Protein AF-A0A0C2RN38-F1 (afdb_monomer)

pLDDT: mean 84.61, std 9.12, range [52.72, 96.19]

Secondary structure (DSSP, 8-state):
--TT-------------SS------TT---S------HHHHTT-TT--HHHHHHHHHHT--

Organism: NCBI:txid135826

Mean predicted aligned error: 6.17 Å

Structure (mmCIF, N/CA/C/O backbone):
data_AF-A0A0C2RN38-F1
#
_entry.id   AF-A0A0C2RN38-F1
#
loop_
_atom_site.group_PDB
_atom_site.id
_atom_site.type_symbol
_atom_site.label_atom_id
_atom_site.label_alt_id
_atom_site.label_comp_id
_atom_site.label_asym_id
_atom_site.label_entity_id
_atom_site.label_seq_id
_atom_site.pdbx_PDB_ins_code
_atom_site.Cartn_x
_atom_site.Cartn_y
_atom_site.Cartn_z
_atom_site.occupancy
_atom_site.B_iso_or_equiv
_atom_site.auth_seq_id
_atom_site.auth_comp_id
_atom_site.auth_asym_id
_atom_site.auth_atom_id
_atom_site.pdbx_PDB_model_num
ATOM 1 N N . MET A 1 1 ? -15.808 -3.716 0.612 1.00 52.72 1 MET A N 1
ATOM 2 C CA . MET A 1 1 ? -16.616 -4.894 0.225 1.00 52.72 1 MET A CA 1
ATOM 3 C C . MET A 1 1 ? -17.681 -4.556 -0.815 1.00 52.72 1 MET A C 1
ATOM 5 O O . MET A 1 1 ? -18.665 -3.893 -0.494 1.00 52.72 1 MET A O 1
ATOM 9 N N . ILE A 1 2 ? -17.534 -5.078 -2.035 1.00 54.91 2 ILE A N 1
ATOM 10 C CA . ILE A 1 2 ? -18.701 -5.432 -2.857 1.00 54.91 2 ILE A CA 1
ATOM 11 C C . ILE A 1 2 ? -19.368 -6.580 -2.090 1.00 54.91 2 ILE A C 1
ATOM 13 O O . ILE A 1 2 ? -18.747 -7.621 -1.910 1.00 54.91 2 ILE A O 1
ATOM 17 N N . LYS A 1 3 ? -20.555 -6.351 -1.521 1.00 59.81 3 LYS A N 1
ATOM 18 C CA . LYS A 1 3 ? -21.143 -7.139 -0.412 1.00 59.81 3 LYS A CA 1
ATOM 19 C C . LYS A 1 3 ? -21.417 -8.633 -0.696 1.00 59.81 3 LYS A C 1
ATOM 21 O O . LYS A 1 3 ? -21.935 -9.313 0.181 1.00 59.81 3 LYS A O 1
ATOM 26 N N . GLU A 1 4 ? -21.067 -9.148 -1.872 1.00 71.88 4 GLU A N 1
ATOM 27 C CA . GLU A 1 4 ? -21.423 -10.496 -2.340 1.00 71.88 4 GLU A CA 1
ATOM 28 C C . GLU A 1 4 ? -20.235 -11.314 -2.877 1.00 71.88 4 GLU A C 1
ATOM 30 O O . GLU A 1 4 ? -20.434 -12.413 -3.387 1.00 71.88 4 GLU A O 1
ATOM 35 N N . ILE A 1 5 ? -18.995 -10.821 -2.761 1.00 78.38 5 ILE A N 1
ATOM 36 C CA . ILE A 1 5 ? -17.803 -11.549 -3.224 1.00 78.38 5 ILE A CA 1
ATOM 37 C C . ILE A 1 5 ? -16.921 -11.873 -2.021 1.00 78.38 5 ILE A C 1
ATOM 39 O O . ILE A 1 5 ? -16.479 -10.975 -1.305 1.00 78.38 5 ILE A O 1
ATOM 43 N N . ASN A 1 6 ? -16.671 -13.164 -1.806 1.00 82.38 6 ASN A N 1
ATOM 44 C CA . ASN A 1 6 ? -15.680 -13.623 -0.842 1.00 82.38 6 ASN A CA 1
ATOM 45 C C . ASN A 1 6 ? -14.287 -13.448 -1.462 1.00 82.38 6 ASN A C 1
ATOM 47 O O . ASN A 1 6 ? -14.012 -14.010 -2.522 1.00 82.38 6 ASN A O 1
ATOM 51 N N . VAL A 1 7 ? -13.453 -12.622 -0.835 1.00 82.38 7 VAL A N 1
ATOM 52 C CA . VAL A 1 7 ? -12.110 -12.285 -1.313 1.00 82.38 7 VAL A CA 1
ATOM 53 C C . VAL A 1 7 ? -11.117 -12.569 -0.197 1.00 82.38 7 VAL A C 1
ATOM 55 O O . VAL A 1 7 ? -11.361 -12.222 0.958 1.00 82.38 7 VAL A O 1
ATOM 58 N N . GLU A 1 8 ? -9.993 -13.174 -0.561 1.00 87.19 8 GLU A N 1
ATOM 59 C CA . GLU A 1 8 ? -8.852 -13.395 0.319 1.00 87.19 8 GLU A CA 1
ATOM 60 C C . GLU A 1 8 ? -7.646 -12.615 -0.218 1.00 87.19 8 GLU A C 1
ATOM 62 O O . GLU A 1 8 ? -7.297 -12.728 -1.396 1.00 87.19 8 GLU A O 1
ATOM 67 N N . THR A 1 9 ? -7.009 -11.827 0.651 1.00 86.38 9 THR A N 1
ATOM 68 C CA . THR A 1 9 ? -5.866 -10.972 0.303 1.00 86.38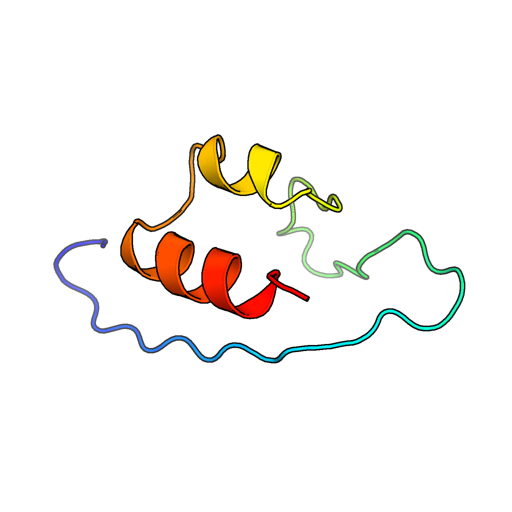 9 THR A CA 1
ATOM 69 C C . THR A 1 9 ? -4.627 -11.412 1.076 1.00 86.38 9 THR A C 1
ATOM 71 O O . THR A 1 9 ? -4.668 -11.573 2.294 1.00 86.38 9 THR A O 1
ATOM 74 N N . HIS A 1 10 ? -3.499 -11.551 0.377 1.00 90.19 10 HIS A N 1
ATOM 75 C CA . HIS A 1 10 ? -2.205 -11.897 0.966 1.00 90.19 10 HIS A CA 1
ATOM 76 C C . HIS A 1 10 ? -1.210 -10.741 0.809 1.00 90.19 10 HIS A C 1
ATOM 78 O O . HIS A 1 10 ? -0.965 -10.276 -0.303 1.00 90.19 10 HIS A O 1
ATOM 84 N N . TYR A 1 11 ? -0.596 -10.314 1.915 1.00 89.56 11 TYR A N 1
ATOM 85 C CA . TYR A 1 11 ? 0.402 -9.242 1.932 1.00 89.56 11 TYR A CA 1
ATOM 86 C C . TYR A 1 11 ? 1.820 -9.795 2.064 1.00 89.56 11 TYR A C 1
ATOM 88 O O . TYR A 1 11 ? 2.091 -10.654 2.902 1.00 89.56 11 TYR A O 1
ATOM 96 N N . PHE A 1 12 ? 2.750 -9.234 1.289 1.00 90.38 12 PHE A N 1
ATOM 97 C CA . PHE A 1 12 ? 4.173 -9.553 1.368 1.00 90.38 12 PHE A CA 1
ATOM 98 C C . PHE A 1 12 ? 4.972 -8.303 1.722 1.00 90.38 12 PHE A C 1
ATOM 100 O O . PHE A 1 12 ? 4.978 -7.315 0.986 1.00 90.38 12 PHE A O 1
ATOM 107 N N . LYS A 1 13 ? 5.688 -8.353 2.847 1.00 90.62 13 LYS A N 1
ATOM 108 C CA . LYS A 1 13 ? 6.615 -7.292 3.237 1.00 90.62 13 LYS A CA 1
ATOM 109 C C . LYS A 1 13 ? 7.896 -7.421 2.426 1.00 90.62 13 LYS A C 1
ATOM 111 O O . LYS A 1 13 ? 8.633 -8.395 2.564 1.00 90.62 13 LYS A O 1
ATOM 116 N N . VAL A 1 14 ? 8.171 -6.423 1.595 1.00 87.25 14 VAL A N 1
ATOM 117 C CA . VAL A 1 14 ? 9.340 -6.404 0.712 1.00 87.25 14 VAL A CA 1
ATOM 118 C C . VAL A 1 14 ? 10.244 -5.218 1.019 1.00 87.25 14 VAL A C 1
ATOM 120 O O . VAL A 1 14 ? 9.815 -4.196 1.554 1.00 87.25 14 VAL A O 1
ATOM 123 N N . LYS A 1 15 ? 11.517 -5.343 0.647 1.00 87.50 15 LYS A N 1
ATOM 124 C CA . LYS A 1 15 ? 12.473 -4.237 0.649 1.00 87.50 15 LYS A CA 1
ATOM 125 C C . LYS A 1 15 ? 12.739 -3.829 -0.793 1.00 87.50 15 LYS A C 1
ATOM 127 O O . LYS A 1 15 ? 13.148 -4.666 -1.594 1.00 87.50 15 LYS A O 1
ATOM 132 N N . LYS A 1 16 ? 12.557 -2.545 -1.116 1.00 83.31 16 LYS A N 1
ATOM 133 C CA . LYS A 1 16 ? 12.963 -2.012 -2.420 1.00 83.31 16 LYS A CA 1
ATOM 134 C C . LYS A 1 16 ? 14.477 -2.179 -2.584 1.00 83.31 16 LYS A C 1
ATOM 136 O O . LYS A 1 16 ? 15.246 -1.749 -1.724 1.00 83.31 16 LYS A O 1
ATOM 141 N N . ILE A 1 17 ? 14.888 -2.773 -3.699 1.00 87.62 17 ILE A N 1
ATOM 142 C CA . ILE A 1 17 ? 16.287 -2.868 -4.122 1.00 87.62 17 ILE A CA 1
ATOM 143 C C . ILE A 1 17 ? 16.467 -2.149 -5.462 1.00 87.62 17 ILE A C 1
ATOM 145 O O . ILE A 1 17 ? 15.575 -2.163 -6.308 1.00 87.62 17 ILE A O 1
ATOM 149 N N . GLY A 1 18 ? 17.621 -1.511 -5.653 1.00 85.81 18 GLY A N 1
ATOM 150 C CA . GLY A 1 18 ? 17.946 -0.786 -6.882 1.00 85.81 18 GLY A CA 1
ATOM 151 C C . GLY A 1 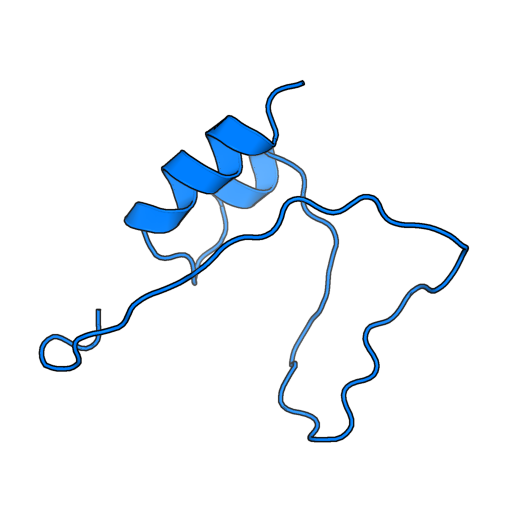18 ? 17.235 0.565 -7.047 1.00 85.81 18 GLY A C 1
ATOM 152 O O . GLY A 1 18 ? 16.579 1.079 -6.138 1.00 85.81 18 GLY A O 1
ATOM 153 N N . ASN A 1 19 ? 17.399 1.144 -8.240 1.00 81.12 19 ASN A N 1
ATOM 154 C CA . ASN A 1 19 ? 17.019 2.528 -8.547 1.00 81.12 19 ASN A CA 1
ATOM 155 C C . ASN A 1 19 ? 15.774 2.648 -9.433 1.00 81.12 19 ASN A C 1
ATOM 157 O O . ASN A 1 19 ? 15.453 3.758 -9.846 1.00 81.12 19 ASN A O 1
ATOM 161 N N . SER A 1 20 ? 15.078 1.543 -9.741 1.00 78.31 20 SER A N 1
ATOM 162 C CA . SER A 1 20 ? 13.848 1.632 -10.535 1.00 78.31 20 SER A CA 1
ATOM 163 C C . SER A 1 20 ? 12.859 2.578 -9.851 1.00 78.31 20 SER A C 1
ATOM 165 O O . SER A 1 20 ? 12.619 2.498 -8.637 1.00 78.31 20 SER A O 1
ATOM 167 N N . CYS A 1 21 ? 12.325 3.506 -10.637 1.00 67.44 21 CYS A N 1
ATOM 168 C CA . CYS A 1 21 ? 11.294 4.439 -10.206 1.00 67.44 21 CYS A CA 1
ATOM 169 C C . CYS A 1 21 ? 9.883 3.920 -10.504 1.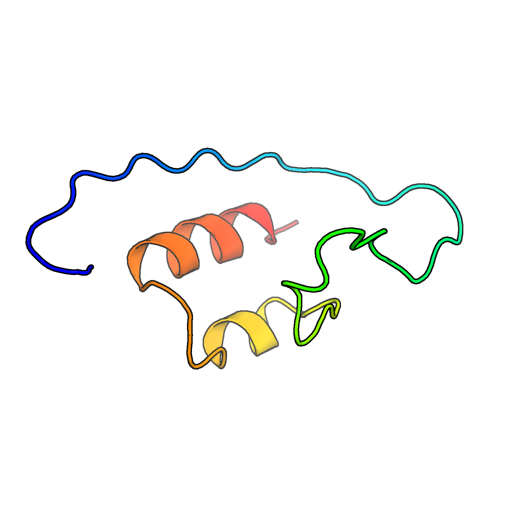00 67.44 21 CYS A C 1
ATOM 171 O O . CYS A 1 21 ? 8.930 4.590 -10.125 1.00 67.44 21 CYS A O 1
ATOM 173 N N . GLY A 1 22 ? 9.743 2.769 -11.174 1.00 71.00 22 GLY A N 1
ATOM 174 C CA . GLY A 1 22 ? 8.473 2.347 -11.760 1.00 71.00 22 GLY A CA 1
ATOM 175 C C . GLY A 1 22 ? 8.050 0.921 -11.429 1.00 71.00 22 GLY A C 1
ATOM 176 O O . GLY A 1 22 ? 8.853 0.087 -11.003 1.00 71.00 22 GLY A O 1
ATOM 177 N N . ILE A 1 23 ? 6.762 0.688 -11.664 1.00 84.06 23 ILE A N 1
ATOM 178 C CA . ILE A 1 23 ? 6.134 -0.621 -11.821 1.00 84.06 23 ILE A CA 1
ATOM 179 C C . ILE A 1 23 ? 5.998 -0.832 -13.332 1.00 84.06 23 ILE A C 1
ATOM 181 O O . ILE A 1 23 ? 5.560 0.082 -14.030 1.00 84.06 23 ILE A O 1
ATOM 185 N N . GLU A 1 24 ? 6.416 -1.987 -13.846 1.00 86.19 24 GLU A N 1
ATOM 186 C CA . GLU A 1 24 ? 6.102 -2.357 -15.228 1.00 86.19 24 GLU A CA 1
ATOM 187 C C . GLU A 1 24 ? 4.626 -2.749 -15.285 1.00 86.19 24 GLU A C 1
ATOM 189 O O . GLU A 1 24 ? 4.233 -3.757 -14.701 1.00 86.19 24 GLU A O 1
ATOM 194 N N . ASP A 1 25 ? 3.824 -1.920 -15.950 1.00 89.56 25 ASP A N 1
ATOM 195 C CA . ASP A 1 25 ? 2.372 -2.063 -16.054 1.00 89.56 25 ASP A CA 1
ATOM 196 C C . ASP A 1 25 ? 1.962 -2.371 -17.508 1.00 89.56 25 ASP A C 1
ATOM 198 O O . ASP A 1 25 ? 1.570 -1.472 -18.254 1.00 89.56 25 ASP A O 1
ATOM 202 N N . PRO A 1 26 ? 2.141 -3.617 -17.982 1.00 93.38 26 PRO A N 1
ATOM 203 C CA . PRO A 1 26 ? 1.912 -3.965 -19.384 1.00 93.38 26 PRO A CA 1
ATOM 204 C C . PRO A 1 26 ? 0.433 -3.921 -19.790 1.00 93.38 26 PRO A C 1
ATOM 206 O O . PRO A 1 26 ? 0.138 -3.747 -20.974 1.00 93.38 26 PRO A O 1
ATOM 209 N N . ASP A 1 27 ? -0.488 -4.095 -18.839 1.00 96.19 27 ASP A N 1
ATOM 210 C CA . ASP A 1 27 ? -1.932 -4.048 -19.086 1.00 96.19 27 ASP A CA 1
ATOM 211 C C . ASP A 1 27 ? -2.534 -2.643 -18.899 1.00 96.19 27 ASP A C 1
ATOM 213 O O . ASP A 1 27 ? -3.665 -2.411 -19.328 1.00 96.19 27 ASP A O 1
ATOM 217 N N . ASN A 1 28 ? -1.739 -1.684 -18.407 1.00 92.19 28 ASN A N 1
ATOM 218 C CA . ASN A 1 28 ? -2.117 -0.287 -18.178 1.00 92.19 28 ASN A CA 1
ATOM 219 C C . ASN A 1 28 ? -3.295 -0.133 -17.200 1.00 92.19 28 ASN A C 1
ATOM 221 O O . ASN A 1 28 ? -4.115 0.777 -17.353 1.00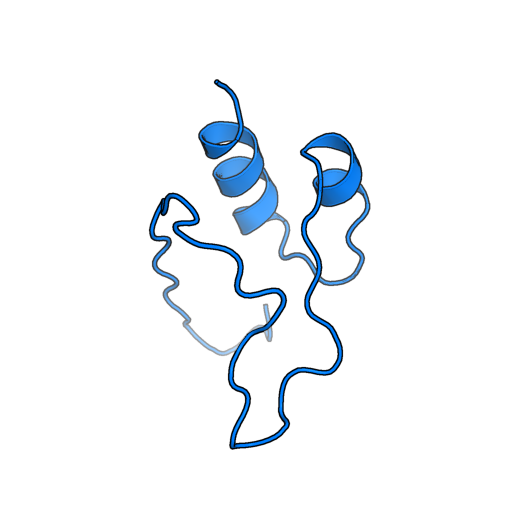 92.19 28 ASN A O 1
ATOM 225 N N . LEU A 1 29 ? -3.422 -1.037 -16.223 1.00 93.94 29 LEU A N 1
ATOM 226 C CA . LEU A 1 29 ? -4.472 -0.960 -15.205 1.00 93.94 29 LEU A CA 1
ATOM 227 C C . LEU A 1 29 ? -4.110 -0.029 -14.039 1.00 93.94 29 LEU A C 1
ATOM 229 O O . LEU A 1 29 ? -4.992 0.355 -13.266 1.00 93.94 29 LEU A O 1
ATOM 233 N N . ILE A 1 30 ? -2.839 0.351 -13.888 1.00 90.94 30 ILE A N 1
ATOM 234 C CA . ILE A 1 30 ? -2.380 1.207 -12.797 1.00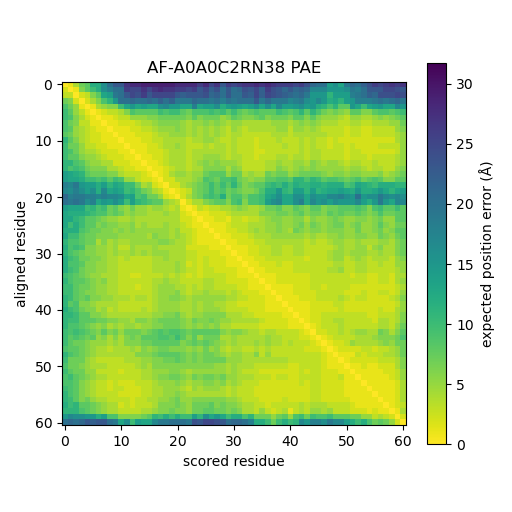 90.94 30 ILE A CA 1
ATOM 235 C C . ILE A 1 30 ? -2.536 2.672 -13.200 1.00 90.94 30 ILE A C 1
ATOM 237 O O . ILE A 1 30 ? -1.738 3.227 -13.949 1.00 90.94 30 ILE A O 1
ATOM 241 N N . GLU A 1 31 ? -3.519 3.352 -12.613 1.00 89.88 31 GLU A N 1
ATOM 242 C CA . GLU A 1 31 ? -3.647 4.804 -12.780 1.00 89.88 31 GLU A CA 1
ATOM 243 C C . GLU A 1 31 ? -2.448 5.549 -12.168 1.00 89.88 31 GLU A C 1
ATOM 245 O O . GLU A 1 31 ? -1.936 6.516 -12.738 1.00 89.88 31 GLU A O 1
ATOM 250 N N . LYS A 1 32 ? -1.998 5.117 -10.979 1.00 88.50 32 LYS A N 1
ATOM 251 C CA . LYS A 1 32 ? -0.964 5.821 -10.218 1.00 88.50 32 LYS A CA 1
ATOM 252 C C . LYS A 1 32 ? -0.230 4.926 -9.217 1.00 88.50 32 LYS A C 1
ATOM 254 O O . LYS A 1 32 ? -0.854 4.265 -8.393 1.00 88.50 32 LYS A O 1
ATOM 259 N N . ALA A 1 33 ? 1.105 4.994 -9.219 1.00 88.25 33 ALA A N 1
ATOM 260 C CA . ALA A 1 33 ? 1.975 4.316 -8.257 1.00 88.25 33 ALA A CA 1
ATOM 261 C C . ALA A 1 33 ? 2.864 5.323 -7.512 1.00 88.25 33 ALA A C 1
ATOM 263 O O . ALA A 1 33 ? 3.645 6.050 -8.123 1.00 88.25 33 ALA A O 1
ATOM 264 N N . GLU A 1 34 ? 2.765 5.366 -6.182 1.00 87.94 34 GLU A N 1
ATOM 265 C CA . GLU A 1 34 ? 3.556 6.268 -5.337 1.00 87.94 34 GLU A CA 1
ATOM 266 C C . GLU A 1 34 ? 3.945 5.607 -4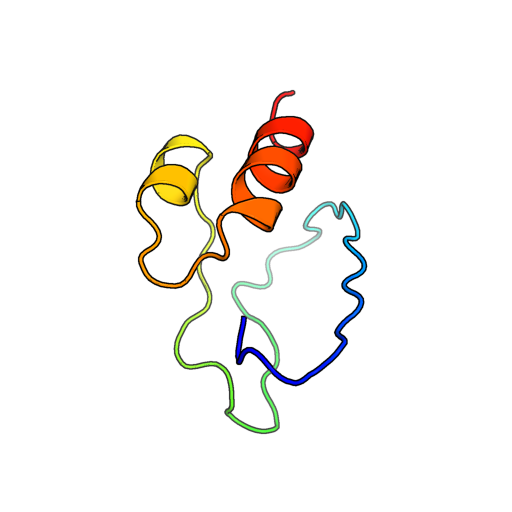.012 1.00 87.94 34 GLU A C 1
ATOM 268 O O . GLU A 1 34 ? 3.188 4.824 -3.440 1.00 87.94 34 GLU A O 1
ATOM 273 N N . TRP A 1 35 ? 5.103 5.997 -3.473 1.00 87.69 35 TRP A N 1
ATOM 274 C CA . TRP A 1 35 ? 5.475 5.681 -2.095 1.00 87.69 35 TRP A CA 1
ATOM 275 C C . TRP A 1 35 ? 4.729 6.605 -1.130 1.00 87.69 35 TRP A C 1
ATOM 277 O O . TRP A 1 35 ? 4.714 7.822 -1.314 1.00 87.69 35 TRP A O 1
ATOM 287 N N . LYS A 1 36 ? 4.127 6.028 -0.089 1.00 89.75 36 LYS A N 1
ATOM 288 C CA . LYS A 1 36 ? 3.352 6.748 0.929 1.00 89.75 36 LYS A CA 1
ATOM 289 C C . LYS A 1 36 ? 3.960 6.544 2.310 1.00 89.75 36 LYS A C 1
ATOM 291 O O . LYS A 1 36 ? 4.429 5.454 2.634 1.00 89.75 36 LYS A O 1
ATOM 296 N N . SER A 1 37 ? 3.950 7.594 3.129 1.00 91.19 37 SER A N 1
ATOM 297 C CA . SER A 1 37 ? 4.288 7.479 4.550 1.00 91.19 37 SER A CA 1
ATOM 298 C C . SER A 1 37 ? 3.124 6.873 5.341 1.00 91.19 37 SER A C 1
ATOM 300 O O . SER A 1 37 ? 1.981 6.872 4.883 1.00 91.19 37 SER A O 1
ATOM 302 N N . SER A 1 38 ? 3.380 6.409 6.566 1.00 90.31 38 SER A N 1
ATOM 303 C CA . SER A 1 38 ? 2.323 5.903 7.457 1.00 90.31 38 SER A CA 1
ATOM 304 C C . SER A 1 38 ? 1.252 6.959 7.768 1.00 90.31 38 SER A C 1
ATOM 306 O O . SER A 1 38 ? 0.084 6.629 7.955 1.00 90.31 38 SER A O 1
ATOM 308 N N . THR A 1 39 ? 1.619 8.242 7.780 1.00 90.69 39 THR A N 1
ATOM 309 C CA . THR A 1 39 ? 0.669 9.351 7.945 1.00 90.69 39 THR A CA 1
ATOM 310 C C . THR A 1 39 ? -0.202 9.544 6.703 1.00 90.69 39 THR A C 1
ATOM 312 O O . THR A 1 39 ? -1.356 9.949 6.829 1.00 90.69 39 THR A O 1
ATOM 315 N N . ASP A 1 40 ? 0.336 9.275 5.509 1.00 91.38 40 ASP A N 1
ATOM 316 C CA . ASP A 1 40 ? -0.411 9.380 4.250 1.00 91.38 40 ASP A CA 1
ATOM 317 C C . ASP A 1 40 ? -1.394 8.224 4.076 1.00 91.38 40 ASP A C 1
ATOM 319 O O . ASP A 1 40 ? -2.477 8.444 3.544 1.00 91.38 40 ASP A O 1
ATOM 323 N N . VAL A 1 41 ? -1.049 7.027 4.568 1.00 89.88 41 VAL A N 1
ATOM 324 C CA . VAL A 1 41 ? -1.922 5.839 4.540 1.00 89.88 41 VAL A CA 1
ATOM 325 C C . VAL A 1 41 ? -3.287 6.133 5.163 1.00 89.88 41 VAL A C 1
ATOM 327 O O . VAL A 1 41 ? -4.309 5.837 4.556 1.00 89.88 41 VAL A O 1
ATOM 330 N N . LYS A 1 42 ? -3.312 6.845 6.296 1.00 86.56 42 LYS A N 1
ATOM 331 C CA . LYS A 1 42 ? -4.545 7.265 6.993 1.00 86.56 42 LYS A CA 1
ATOM 332 C C . LYS A 1 42 ? -5.440 8.229 6.203 1.00 86.56 42 LYS A C 1
ATOM 334 O O . LYS A 1 42 ? -6.513 8.590 6.673 1.00 86.56 42 LYS A O 1
ATOM 339 N N . ARG A 1 43 ? -4.966 8.742 5.065 1.00 89.25 43 ARG A N 1
ATOM 340 C CA . ARG A 1 43 ? -5.675 9.715 4.219 1.00 89.25 43 ARG A CA 1
ATOM 341 C C . ARG A 1 43 ? -6.003 9.156 2.833 1.00 89.25 43 ARG A C 1
ATOM 343 O O . ARG A 1 43 ? -6.382 9.927 1.958 1.00 89.25 43 ARG A O 1
ATOM 350 N N . LEU A 1 44 ? -5.814 7.854 2.603 1.00 89.50 44 LEU A N 1
ATOM 351 C CA . LEU A 1 44 ? -6.118 7.220 1.321 1.00 89.50 44 LEU A CA 1
ATOM 352 C C . LEU A 1 44 ? -7.629 6.987 1.181 1.00 89.50 44 LEU A C 1
ATOM 354 O O . LEU A 1 44 ? -8.232 6.281 1.980 1.00 89.50 44 LEU A O 1
ATOM 358 N N . GLU A 1 45 ? -8.231 7.561 0.139 1.00 83.94 45 GLU A N 1
ATOM 359 C CA . GLU A 1 45 ? -9.688 7.531 -0.086 1.00 83.94 45 GLU A CA 1
ATOM 360 C C . GLU A 1 45 ? -10.218 6.160 -0.545 1.00 83.94 45 GLU A C 1
ATOM 362 O O . GLU A 1 45 ? -11.398 5.858 -0.381 1.00 83.94 45 GLU A O 1
ATOM 367 N N . HIS A 1 46 ? -9.355 5.316 -1.114 1.00 81.31 46 HIS A N 1
ATOM 368 C CA . HIS A 1 46 ? -9.718 4.015 -1.693 1.00 81.31 46 HIS A CA 1
ATOM 369 C C . HIS A 1 46 ? -9.091 2.838 -0.938 1.00 81.31 46 HIS A C 1
ATOM 371 O O . HIS A 1 46 ? -8.719 1.829 -1.531 1.00 81.31 46 HIS A O 1
ATOM 377 N N . MET A 1 47 ? -8.952 2.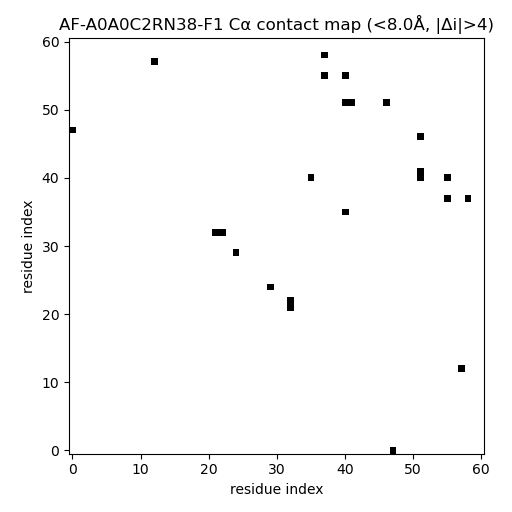984 0.380 1.00 82.81 47 MET A N 1
ATOM 378 C CA . MET A 1 47 ? -8.461 1.934 1.266 1.00 82.81 47 MET A CA 1
ATOM 379 C C . MET A 1 47 ? -9.625 1.178 1.899 1.00 82.81 47 MET A C 1
ATOM 381 O O . MET A 1 47 ? -10.597 1.782 2.358 1.00 82.81 47 MET A O 1
ATOM 385 N N . TYR A 1 48 ? -9.517 -0.146 1.955 1.00 84.62 48 TYR A N 1
ATOM 386 C CA . TYR A 1 48 ? -10.406 -0.928 2.798 1.00 84.62 48 TYR A CA 1
ATOM 387 C C . TYR A 1 48 ? -10.005 -0.748 4.270 1.00 84.62 48 TYR A C 1
ATOM 389 O O . TYR A 1 48 ? -8.818 -0.870 4.585 1.00 84.62 48 TYR A O 1
ATOM 397 N N . PRO A 1 49 ? -10.951 -0.451 5.181 1.00 83.31 49 PRO A N 1
ATOM 398 C CA . PRO A 1 49 ? -10.636 -0.224 6.593 1.00 83.31 49 PRO A CA 1
ATOM 399 C C . PRO A 1 49 ? -9.883 -1.385 7.255 1.00 83.31 49 PRO A C 1
ATOM 401 O O . PRO A 1 49 ? -9.028 -1.158 8.107 1.00 83.31 49 PRO A O 1
ATOM 404 N N . GLU A 1 50 ? -10.177 -2.622 6.848 1.00 83.81 50 GLU A N 1
ATOM 405 C CA . GLU A 1 50 ? -9.505 -3.835 7.320 1.00 83.81 50 GLU A CA 1
ATOM 406 C C . GLU A 1 50 ? -8.003 -3.879 6.986 1.00 83.81 50 GLU A C 1
ATOM 408 O O . GLU A 1 50 ? -7.215 -4.429 7.758 1.00 83.81 50 GLU A O 1
ATOM 413 N N . ASP A 1 51 ? -7.588 -3.249 5.885 1.00 88.00 51 ASP A N 1
ATOM 414 C CA . ASP A 1 51 ? -6.195 -3.241 5.439 1.00 88.00 51 ASP A CA 1
ATOM 415 C C . ASP A 1 51 ? -5.372 -2.170 6.167 1.00 88.00 51 ASP A C 1
ATOM 417 O O . ASP A 1 51 ? -4.163 -2.333 6.358 1.00 88.00 51 ASP A O 1
ATOM 421 N N . GLU A 1 52 ? -6.011 -1.075 6.598 1.00 88.69 52 GLU A N 1
ATOM 422 C CA . GLU A 1 52 ? -5.336 0.049 7.257 1.00 88.69 52 GLU A CA 1
ATOM 423 C C . GLU A 1 52 ? -4.577 -0.418 8.506 1.00 88.69 52 GLU A C 1
ATOM 425 O O . GLU A 1 52 ? -3.402 -0.083 8.690 1.00 88.69 52 GLU A O 1
ATOM 430 N N . GLU A 1 53 ? -5.221 -1.227 9.353 1.00 87.62 53 GLU A N 1
ATOM 431 C CA . GLU A 1 53 ? -4.614 -1.724 10.589 1.00 87.62 53 GLU A CA 1
ATOM 432 C C . GLU A 1 53 ? -3.376 -2.584 10.301 1.00 87.62 53 GLU A C 1
ATOM 434 O O . GLU A 1 53 ? -2.323 -2.386 10.922 1.00 87.62 53 GLU A O 1
ATOM 439 N N . LEU A 1 54 ? -3.475 -3.497 9.328 1.00 89.31 54 LEU A N 1
ATOM 440 C CA . LEU A 1 54 ? -2.377 -4.377 8.934 1.00 89.31 54 LEU A CA 1
ATOM 441 C C . LEU A 1 54 ? -1.191 -3.575 8.383 1.00 89.31 54 LEU A C 1
ATOM 443 O O . LEU A 1 54 ? -0.054 -3.767 8.822 1.00 89.31 54 LEU A O 1
ATOM 447 N N . LEU A 1 55 ? -1.449 -2.643 7.463 1.00 90.12 55 LEU A N 1
ATOM 448 C CA . LEU A 1 55 ? -0.414 -1.812 6.849 1.00 90.12 55 LEU A CA 1
ATOM 449 C C 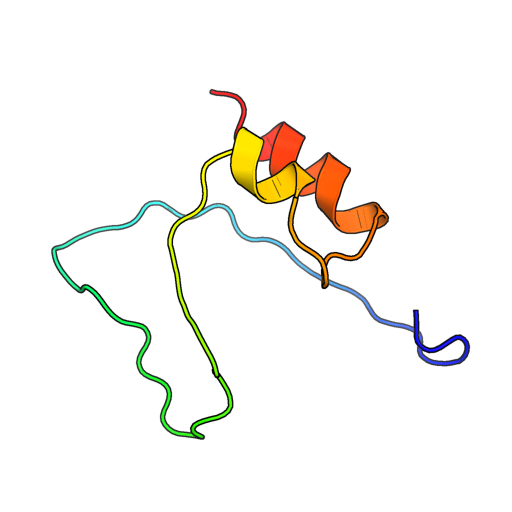. LEU A 1 55 ? 0.286 -0.932 7.890 1.00 90.12 55 LEU A C 1
ATOM 451 O O . LEU A 1 55 ? 1.516 -0.911 7.963 1.00 90.12 55 LEU A O 1
ATOM 455 N N . LEU A 1 56 ? -0.474 -0.246 8.750 1.00 89.88 56 LEU A N 1
ATOM 456 C CA . LEU A 1 56 ? 0.096 0.609 9.793 1.00 89.88 56 LEU A CA 1
ATOM 457 C C . LEU A 1 56 ? 0.893 -0.181 10.834 1.00 89.88 56 LEU A C 1
ATOM 459 O O . LEU A 1 56 ? 1.855 0.355 11.387 1.00 89.88 56 LEU A O 1
ATOM 463 N N . LYS A 1 57 ? 0.507 -1.427 11.125 1.00 90.25 57 LYS A N 1
ATOM 464 C CA . LYS A 1 57 ? 1.275 -2.320 11.998 1.00 90.25 57 LYS A CA 1
ATOM 465 C C . LYS A 1 57 ? 2.617 -2.686 11.367 1.00 90.25 57 LYS A C 1
ATOM 467 O O . LYS A 1 57 ? 3.639 -2.552 12.032 1.00 90.25 57 LYS A O 1
ATOM 472 N N . GLU A 1 58 ? 2.633 -3.081 10.097 1.00 89.25 58 GLU A N 1
ATOM 473 C CA . GLU A 1 58 ? 3.859 -3.516 9.417 1.00 89.25 58 GLU A CA 1
ATOM 474 C C . GLU A 1 58 ? 4.830 -2.375 9.081 1.00 89.25 58 GLU A C 1
ATOM 476 O O . GLU A 1 58 ? 6.036 -2.609 8.951 1.00 89.25 58 GLU A O 1
ATOM 481 N N . MET A 1 59 ? 4.328 -1.144 8.963 1.00 88.38 59 MET A N 1
ATOM 482 C CA . MET A 1 59 ? 5.135 0.057 8.716 1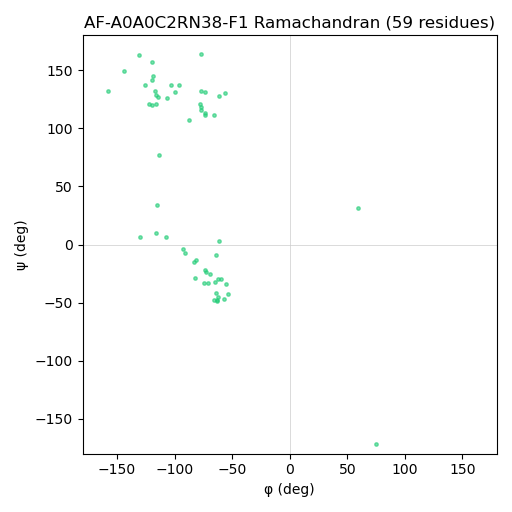.00 88.38 59 MET A CA 1
ATOM 483 C C . MET A 1 59 ? 5.795 0.638 9.975 1.00 88.38 59 MET A C 1
ATOM 485 O O . MET A 1 59 ? 6.669 1.498 9.850 1.00 88.38 59 MET A O 1
ATOM 489 N N . LYS A 1 60 ? 5.390 0.215 11.180 1.00 77.44 60 LYS A N 1
ATOM 490 C CA . LYS A 1 60 ? 6.078 0.592 12.422 1.00 77.44 60 LYS A CA 1
ATOM 491 C C . LYS A 1 60 ? 7.392 -0.191 12.495 1.00 77.44 60 LYS A C 1
ATOM 493 O O . LYS A 1 60 ? 7.373 -1.418 12.572 1.00 77.44 60 LYS A O 1
ATOM 498 N N . VAL A 1 61 ? 8.510 0.530 12.399 1.00 59.34 61 VAL A N 1
ATOM 499 C CA . VAL A 1 61 ? 9.870 0.011 12.627 1.00 59.34 61 VAL A CA 1
ATOM 500 C C . VAL A 1 61 ? 10.138 -0.066 14.121 1.00 59.34 61 VAL A C 1
ATOM 502 O O . VAL A 1 61 ? 9.772 0.909 14.817 1.00 59.34 61 VAL A O 1
#

Foldseek 3Di:
DPVPDDDDDDDDDDDDDDDDPDDPDPVPPDPDDDDDALVVLVVDPPDDPVVNVVVNVVNPD

Solvent-accessible surface area (backbone atoms only — not comparable to full-atom values): 4667 Å² total; per-residue (Å²): 127,70,92,85,65,94,80,86,86,86,88,80,94,78,79,93,74,86,83,80,91,72,78,92,60,92,84,67,79,71,92,75,88,79,94,74,54,77,77,50,59,82,66,52,89,88,60,59,75,79,50,52,59,56,52,55,57,71,68,59,126

Sequence (61 aa):
MIKEINVETHYFKVKKIGNSCGIEDPDNLIEKAEWKSSTDVKRLEHMYPEDEELLLKEMKV

Radius of gyration: 13.93 Å; Cα contacts (8 Å, |Δi|>4): 12; chains: 1; bounding box: 39×23×32 Å